Protein AF-A0A914T6L4-F1 (afdb_monomer)

Nearest PDB structures (foldseek):
  6i58-assembly1_A-2  TM=7.552E-01  e=4.736E-03  Homo sapiens
  6ryx-assembly1_A  TM=6.800E-01  e=3.825E-01  Colletotrichum graminicola M1.001
  6ryw-assembly1_A  TM=6.913E-01  e=5.167E-01  Colletotrichum graminicola M1.001
  2x2z-assembly3_D  TM=6.898E-01  e=1.274E+00  Toxoplasma gondii
  6u5w-assembly1_A  TM=4.197E-01  e=2.189E+00  Candida albicans

Foldseek 3Di:
DAFKDFDAAFDDKDWFDQDCVVVVVVLVVLVFQK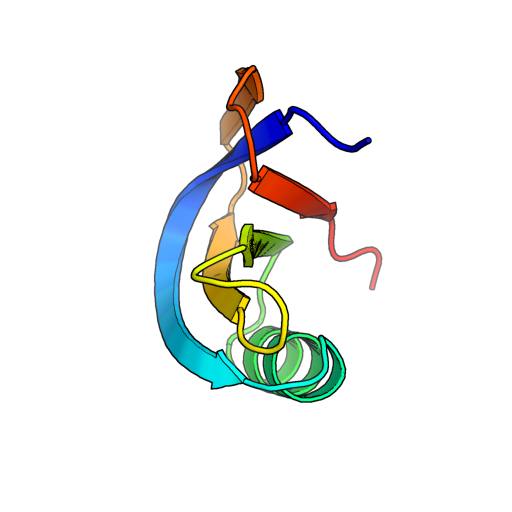KKWADPDPRIIMITTHNDGPDMDGHPRIHMDTDPD

Mean predicted aligned error: 3.76 Å

Solvent-accessible surface area (backbone atoms only — not comparable to full-atom values): 3783 Å² total; per-residue (Å²): 134,58,47,29,29,60,41,56,48,73,76,49,73,49,73,76,36,77,58,67,64,63,51,53,54,49,24,63,77,61,64,31,36,28,35,32,41,34,60,74,55,100,68,32,27,31,34,38,28,14,52,37,76,77,46,76,43,86,31,86,55,18,34,53,45,73,54,86,126

Secondary structure (DSSP, 8-state):
---EEEEEEEEEEEEEESSTHHHHHHHHHTT-SEEEEEE-SSS-EEEEEEEEEEEEEE-TTEEEEE---

Radius of gyration: 10.82 Å; Cα contacts (8 Å, |Δi|>4): 166; chains: 1; bounding box: 28×23×27 Å

Structure (mmCIF, N/CA/C/O backbone):
data_AF-A0A914T6L4-F1
#
_entry.id   AF-A0A914T6L4-F1
#
loop_
_atom_site.group_PDB
_atom_site.id
_atom_site.type_symbol
_atom_site.label_atom_id
_atom_site.label_alt_id
_atom_site.label_comp_id
_atom_site.label_asym_id
_atom_site.label_entity_id
_atom_site.label_seq_id
_atom_site.pdbx_PDB_ins_code
_atom_site.Cartn_x
_atom_site.Cartn_y
_atom_site.Cartn_z
_atom_site.occupancy
_atom_site.B_iso_or_equiv
_atom_site.auth_seq_id
_atom_site.auth_comp_id
_atom_site.auth_asym_id
_atom_site.auth_atom_id
_atom_site.pdbx_PDB_model_num
ATOM 1 N N . MET A 1 1 ? -4.856 15.651 5.392 1.00 47.84 1 MET A N 1
ATOM 2 C CA . MET A 1 1 ? -5.530 14.471 4.810 1.00 47.84 1 MET A CA 1
ATOM 3 C C . MET A 1 1 ? -4.828 14.162 3.503 1.00 47.84 1 MET A C 1
ATOM 5 O O . MET A 1 1 ? -4.599 15.090 2.737 1.00 47.84 1 MET A O 1
ATOM 9 N N . GLN A 1 2 ? -4.385 12.923 3.315 1.00 62.22 2 GLN A N 1
ATOM 10 C CA . GLN A 1 2 ? -3.775 12.486 2.060 1.00 62.22 2 GLN A CA 1
ATOM 11 C C . GLN A 1 2 ? -4.907 12.032 1.129 1.00 62.22 2 GLN A C 1
ATOM 13 O O . GLN A 1 2 ? -5.847 11.382 1.586 1.00 62.22 2 GLN A O 1
ATOM 18 N N . TYR A 1 3 ? -4.863 12.484 -0.122 1.00 81.56 3 TYR A N 1
ATOM 19 C CA . TYR A 1 3 ? -5.933 12.325 -1.110 1.00 81.56 3 TYR A CA 1
ATOM 20 C C . TYR A 1 3 ? -5.371 11.805 -2.430 1.00 81.56 3 TYR A C 1
ATOM 22 O O . TYR A 1 3 ? -5.736 12.292 -3.498 1.00 81.56 3 TYR A O 1
ATOM 30 N N . THR A 1 4 ? -4.428 10.870 -2.360 1.00 91.00 4 THR A N 1
ATOM 31 C CA . THR A 1 4 ? -3.681 10.424 -3.534 1.00 91.00 4 THR A CA 1
ATOM 32 C C . THR A 1 4 ? -3.366 8.948 -3.408 1.00 91.00 4 THR A C 1
ATOM 34 O O . THR A 1 4 ? -2.765 8.530 -2.423 1.00 91.00 4 THR A O 1
ATOM 37 N N . GLU A 1 5 ? -3.714 8.181 -4.434 1.00 94.19 5 GLU A N 1
ATOM 38 C CA . GLU A 1 5 ? -3.208 6.827 -4.644 1.00 94.19 5 GLU A CA 1
ATOM 39 C C . GLU A 1 5 ? -2.101 6.839 -5.704 1.00 94.19 5 GLU A C 1
ATOM 41 O O . GLU A 1 5 ? -2.111 7.646 -6.639 1.00 94.19 5 GLU A O 1
ATOM 46 N N . CYS A 1 6 ? -1.162 5.912 -5.593 1.00 94.94 6 CYS A N 1
ATOM 47 C CA . CYS A 1 6 ? -0.287 5.528 -6.681 1.00 94.94 6 CYS A CA 1
ATOM 48 C C . CYS A 1 6 ? -0.986 4.483 -7.535 1.00 94.94 6 CYS A C 1
ATOM 50 O O . CYS A 1 6 ? -1.567 3.528 -7.027 1.00 94.94 6 CYS A O 1
ATOM 52 N N . ARG A 1 7 ? -0.888 4.618 -8.852 1.00 94.56 7 ARG A N 1
ATOM 53 C CA . ARG A 1 7 ? -1.270 3.553 -9.777 1.00 94.56 7 ARG A CA 1
ATOM 54 C C . ARG A 1 7 ? -0.039 2.889 -10.332 1.00 94.56 7 ARG A C 1
ATOM 56 O O . ARG A 1 7 ? 0.922 3.550 -10.719 1.00 94.56 7 ARG A O 1
ATOM 63 N N . GLY A 1 8 ? -0.094 1.571 -10.400 1.00 93.62 8 GLY A N 1
ATOM 64 C CA . GLY A 1 8 ? 1.082 0.760 -10.621 1.00 93.62 8 GLY A CA 1
ATOM 65 C C . GLY A 1 8 ? 0.758 -0.711 -10.809 1.00 93.62 8 GLY A C 1
ATOM 66 O O . GLY A 1 8 ? -0.402 -1.093 -10.958 1.00 93.62 8 GLY A O 1
ATOM 67 N N . GLY A 1 9 ? 1.803 -1.531 -10.818 1.00 95.31 9 GLY A N 1
ATOM 68 C CA . GLY A 1 9 ? 1.669 -2.982 -10.796 1.00 95.31 9 GLY A CA 1
ATOM 69 C C . GLY A 1 9 ? 1.498 -3.463 -9.365 1.00 95.31 9 GLY A C 1
ATOM 70 O O . GLY A 1 9 ? 2.498 -3.653 -8.678 1.00 95.31 9 GLY A O 1
ATOM 71 N N . LYS A 1 10 ? 0.251 -3.640 -8.913 1.00 96.31 10 LYS A N 1
ATOM 72 C CA . LYS A 1 10 ? -0.026 -4.267 -7.615 1.00 96.31 10 LYS A CA 1
ATOM 73 C C . LYS A 1 10 ? 0.466 -5.710 -7.626 1.00 96.31 10 LYS A C 1
ATOM 75 O O . LYS A 1 10 ? 0.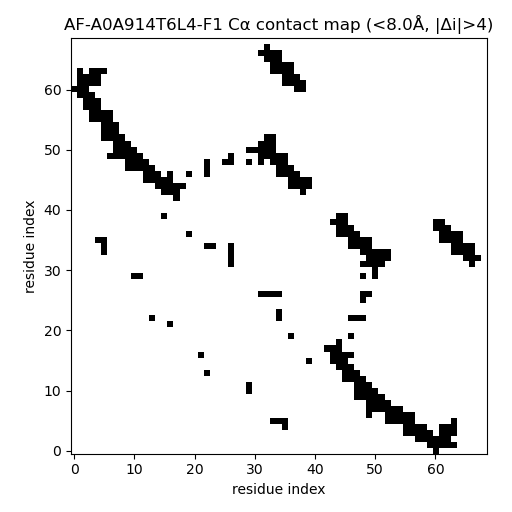120 -6.466 -8.531 1.00 96.31 10 LYS A O 1
ATOM 80 N N . VAL A 1 11 ? 1.249 -6.072 -6.617 1.00 96.75 11 VAL A N 1
ATOM 81 C CA . VAL A 1 11 ? 1.794 -7.427 -6.438 1.00 96.75 11 VAL A CA 1
ATOM 82 C C . VAL A 1 11 ? 1.282 -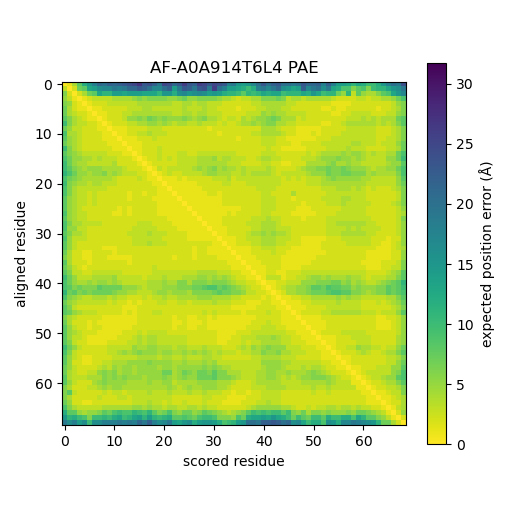8.109 -5.180 1.00 96.75 11 VAL A C 1
ATOM 84 O O . VAL A 1 11 ? 1.254 -9.334 -5.129 1.00 96.75 11 VAL A O 1
ATOM 87 N N . TYR A 1 12 ? 0.852 -7.332 -4.186 1.00 96.50 12 TYR A N 1
ATOM 88 C CA . TYR A 1 12 ? 0.339 -7.866 -2.933 1.00 96.50 12 TYR A CA 1
ATOM 89 C C . TYR A 1 12 ? -0.642 -6.892 -2.279 1.00 96.50 12 TYR A C 1
ATOM 91 O O . TYR A 1 12 ? -0.616 -5.691 -2.560 1.00 96.50 12 TYR A O 1
ATOM 99 N N . GLU A 1 13 ? -1.512 -7.403 -1.413 1.00 96.06 13 GLU A N 1
ATOM 100 C CA . GLU A 1 13 ? -2.400 -6.589 -0.588 1.00 96.06 13 GLU A CA 1
ATOM 101 C C . GLU A 1 13 ? -2.563 -7.192 0.804 1.00 96.06 13 GLU A C 1
ATOM 103 O O . GLU A 1 13 ? -2.496 -8.409 0.976 1.00 96.06 13 GLU A O 1
ATOM 108 N N . ILE A 1 14 ? -2.764 -6.318 1.788 1.00 95.31 14 ILE A N 1
ATOM 109 C CA . ILE A 1 14 ? -2.993 -6.682 3.185 1.00 95.31 14 ILE A CA 1
ATOM 110 C C . ILE A 1 14 ? -4.208 -5.908 3.672 1.00 95.31 14 ILE A C 1
ATOM 112 O O . ILE A 1 14 ? -4.272 -4.686 3.526 1.00 95.31 14 ILE A O 1
ATOM 116 N N . ASP A 1 15 ? -5.155 -6.616 4.272 1.00 94.88 15 ASP A N 1
ATOM 117 C CA . ASP A 1 15 ? -6.358 -6.039 4.859 1.00 94.88 15 ASP A CA 1
ATOM 118 C C . ASP A 1 15 ? -6.293 -6.077 6.390 1.00 94.88 15 ASP A C 1
ATOM 120 O O . ASP A 1 15 ? -5.600 -6.903 6.979 1.00 94.88 15 ASP A O 1
ATOM 124 N N . ASN A 1 16 ? -7.091 -5.220 7.034 1.00 92.81 16 ASN A N 1
ATOM 125 C CA . ASN A 1 16 ? -7.281 -5.176 8.489 1.00 92.81 16 ASN A CA 1
ATOM 126 C C . ASN A 1 16 ? -6.009 -4.909 9.309 1.00 92.81 16 ASN A C 1
ATOM 128 O O . ASN A 1 16 ? -5.912 -5.349 10.455 1.00 92.81 16 ASN A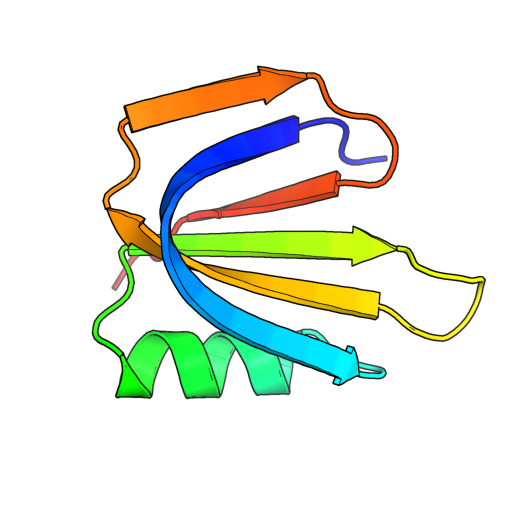 O 1
ATOM 132 N N . ILE A 1 17 ? -5.076 -4.133 8.764 1.00 93.81 17 ILE A N 1
ATOM 133 C CA . ILE A 1 17 ? -3.910 -3.664 9.519 1.00 93.81 17 ILE A CA 1
ATOM 134 C C . ILE A 1 17 ? -4.296 -2.483 10.413 1.00 93.81 17 ILE A C 1
ATOM 136 O O . ILE A 1 17 ? -5.186 -1.691 10.078 1.00 93.81 17 ILE A O 1
ATOM 140 N N . GLN A 1 18 ? -3.589 -2.335 11.529 1.00 91.06 18 GLN A N 1
ATOM 141 C CA . GLN A 1 18 ? -3.719 -1.175 12.419 1.00 91.06 18 GLN A CA 1
ATOM 142 C C . GLN A 1 18 ? -2.615 -0.136 12.186 1.00 91.06 18 GLN A C 1
ATOM 144 O O . GLN A 1 18 ? -2.832 1.050 12.431 1.00 91.06 18 GLN A O 1
ATOM 149 N N . ASP A 1 19 ? -1.459 -0.573 11.676 1.00 85.25 19 ASP A N 1
ATOM 150 C CA . ASP A 1 19 ? -0.284 0.256 11.412 1.00 85.25 19 ASP A CA 1
ATOM 151 C C . ASP A 1 19 ? 0.275 -0.024 10.005 1.00 85.25 19 ASP A C 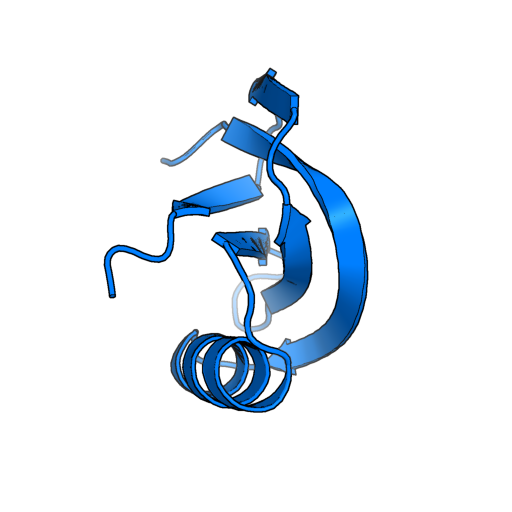1
ATOM 153 O O . ASP A 1 19 ? 0.161 -1.125 9.468 1.00 85.25 19 ASP A O 1
ATOM 157 N N . ILE A 1 20 ? 0.901 0.986 9.404 1.00 86.94 20 ILE A N 1
ATOM 158 C CA . ILE A 1 20 ? 1.583 0.909 8.112 1.00 86.94 20 ILE A CA 1
ATOM 159 C C . ILE A 1 20 ? 2.858 0.052 8.159 1.00 86.94 20 ILE A C 1
ATOM 161 O O . ILE A 1 20 ? 3.358 -0.345 7.106 1.00 86.94 20 ILE A O 1
ATOM 165 N N . ASP A 1 21 ? 3.408 -0.237 9.338 1.00 91.62 21 ASP A N 1
ATOM 166 C CA . ASP A 1 21 ? 4.645 -1.016 9.465 1.00 91.62 21 ASP A CA 1
ATOM 167 C C . ASP A 1 21 ? 4.546 -2.417 8.838 1.00 91.62 21 ASP A C 1
ATOM 169 O O . ASP A 1 21 ? 5.491 -2.853 8.175 1.00 91.62 21 ASP A O 1
ATOM 173 N N . GLU A 1 22 ? 3.382 -3.071 8.916 1.00 92.31 22 GLU A N 1
ATOM 174 C CA . GLU A 1 22 ? 3.123 -4.335 8.209 1.00 92.31 22 GLU A CA 1
ATOM 175 C C . GLU A 1 22 ? 3.254 -4.175 6.685 1.00 92.31 22 GLU A C 1
ATOM 177 O O . GLU A 1 22 ? 3.848 -5.015 6.005 1.00 92.31 22 GLU A O 1
ATOM 182 N N . CYS A 1 23 ? 2.790 -3.050 6.138 1.00 93.75 23 CYS A N 1
ATOM 183 C CA . CYS A 1 23 ? 2.897 -2.757 4.709 1.00 93.75 23 CYS A CA 1
ATOM 184 C C . CYS A 1 23 ? 4.316 -2.427 4.279 1.00 93.75 23 CYS A C 1
ATOM 186 O O . CYS A 1 23 ? 4.718 -2.802 3.181 1.00 93.75 23 CYS A O 1
ATOM 188 N N . LYS A 1 24 ? 5.083 -1.721 5.117 1.00 91.69 24 LYS A N 1
ATOM 189 C CA . LYS A 1 24 ? 6.495 -1.438 4.832 1.00 91.69 24 LYS A CA 1
ATOM 190 C C . LYS A 1 24 ? 7.291 -2.736 4.790 1.00 91.69 24 LYS A C 1
ATOM 192 O O . LYS A 1 24 ? 8.058 -2.946 3.857 1.00 91.69 24 LYS A O 1
ATOM 197 N N . LEU A 1 25 ? 7.071 -3.626 5.759 1.00 93.44 25 LEU A N 1
ATOM 198 C CA . LEU A 1 25 ? 7.721 -4.936 5.793 1.00 93.44 25 LEU A CA 1
ATOM 199 C C . LEU A 1 25 ? 7.371 -5.767 4.555 1.00 93.44 25 LEU A C 1
ATOM 201 O O . LEU A 1 25 ? 8.273 -6.289 3.902 1.00 93.44 25 LEU A O 1
ATOM 205 N N . ALA A 1 26 ? 6.091 -5.836 4.182 1.00 94.44 26 ALA A N 1
ATOM 206 C CA . ALA A 1 26 ? 5.681 -6.532 2.966 1.00 94.44 26 ALA A CA 1
ATOM 207 C C . ALA A 1 26 ? 6.247 -5.876 1.698 1.00 94.44 26 ALA A C 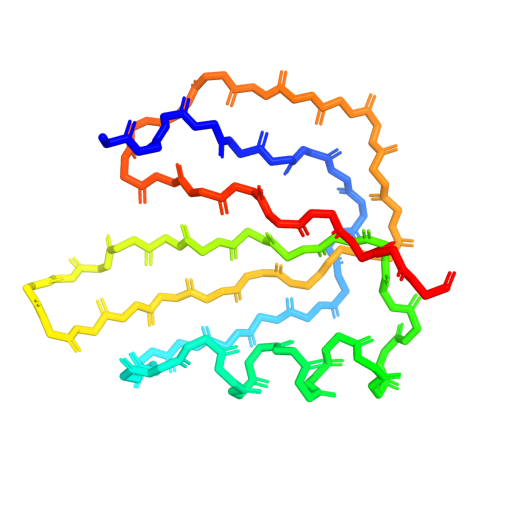1
ATOM 209 O O . ALA A 1 26 ? 6.684 -6.573 0.788 1.00 94.44 26 ALA A O 1
ATOM 210 N N . CYS A 1 27 ? 6.311 -4.544 1.643 1.00 95.06 27 CYS A N 1
ATOM 211 C CA . CYS A 1 27 ? 6.943 -3.830 0.538 1.00 95.06 27 CYS A CA 1
ATOM 212 C C . CYS A 1 27 ? 8.411 -4.234 0.358 1.00 95.06 27 CYS A C 1
ATOM 214 O O . CYS A 1 27 ? 8.816 -4.533 -0.762 1.00 95.06 27 CYS A O 1
ATOM 216 N N . VAL A 1 28 ? 9.184 -4.320 1.446 1.00 93.38 28 VAL A N 1
ATOM 217 C CA . VAL A 1 28 ? 10.580 -4.793 1.407 1.00 93.38 28 VAL A CA 1
ATOM 218 C C . VAL A 1 28 ? 10.664 -6.237 0.914 1.00 93.38 28 VAL A C 1
ATOM 220 O O . VAL A 1 28 ? 11.496 -6.550 0.070 1.00 93.38 28 VAL A O 1
ATOM 223 N N . GLN A 1 29 ? 9.793 -7.122 1.406 1.00 94.19 29 GLN A N 1
ATOM 224 C CA . GLN A 1 29 ? 9.777 -8.533 0.997 1.00 94.19 29 GLN A CA 1
ATOM 225 C C . GLN A 1 29 ? 9.425 -8.728 -0.484 1.00 94.19 29 GLN A C 1
ATOM 227 O O . GLN A 1 29 ? 9.864 -9.702 -1.094 1.00 94.19 29 GLN A O 1
ATOM 232 N N . HIS A 1 30 ? 8.648 -7.808 -1.054 1.00 93.88 30 HIS A N 1
ATOM 233 C CA . HIS A 1 30 ? 8.202 -7.838 -2.444 1.00 93.88 30 HIS A CA 1
ATOM 234 C C . HIS A 1 30 ? 8.994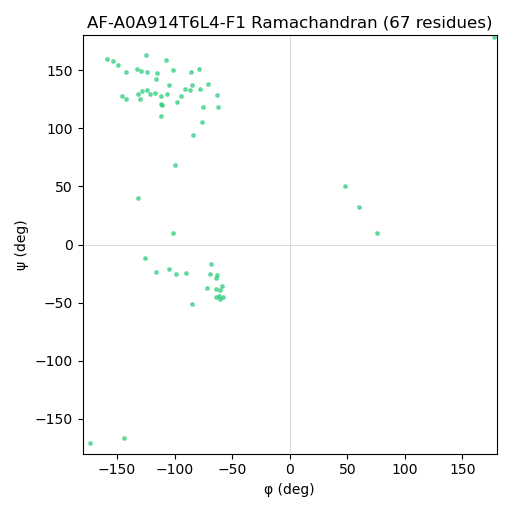 -6.906 -3.376 1.00 93.88 30 HIS A C 1
ATOM 236 O O . HIS A 1 30 ? 8.565 -6.730 -4.516 1.00 93.88 30 HIS A O 1
ATOM 242 N N . ASP A 1 31 ? 10.110 -6.322 -2.917 1.00 93.38 31 ASP A N 1
ATOM 243 C CA . ASP A 1 31 ? 10.922 -5.353 -3.675 1.00 93.38 31 ASP A CA 1
ATOM 244 C C . ASP A 1 31 ? 10.060 -4.243 -4.312 1.00 93.38 31 ASP A C 1
ATOM 246 O O . ASP A 1 31 ? 10.056 -4.003 -5.521 1.00 93.38 31 ASP A O 1
ATOM 250 N N . CYS A 1 32 ? 9.205 -3.631 -3.490 1.00 94.94 32 CYS A N 1
ATOM 251 C CA . CYS A 1 32 ? 8.182 -2.712 -3.964 1.00 94.94 32 CYS A CA 1
ATOM 252 C C . CYS A 1 32 ? 8.689 -1.271 -4.129 1.00 94.94 32 CYS A C 1
ATOM 254 O O . CYS A 1 32 ? 9.509 -0.774 -3.356 1.00 94.94 32 CYS A O 1
ATOM 256 N N . GLN A 1 33 ? 8.120 -0.558 -5.105 1.00 95.69 33 GLN A N 1
ATOM 257 C CA . GLN A 1 33 ? 8.376 0.867 -5.331 1.00 95.69 33 GLN A CA 1
ATOM 258 C C . GLN A 1 33 ? 7.418 1.789 -4.579 1.00 95.69 33 GLN A C 1
ATOM 260 O O . GLN A 1 33 ? 7.757 2.947 -4.341 1.00 95.69 33 GLN A O 1
ATOM 265 N N . ALA A 1 34 ? 6.212 1.337 -4.232 1.00 95.62 34 ALA A N 1
ATOM 266 C CA . ALA A 1 34 ? 5.278 2.146 -3.455 1.00 95.62 34 ALA A CA 1
ATOM 267 C C . ALA A 1 34 ? 4.217 1.310 -2.742 1.00 95.62 34 ALA A C 1
ATOM 269 O O . ALA A 1 34 ? 3.885 0.199 -3.152 1.00 95.62 34 ALA A O 1
ATOM 270 N N . VAL A 1 35 ? 3.631 1.907 -1.711 1.00 95.75 35 VAL A N 1
ATOM 271 C CA . VAL A 1 35 ? 2.504 1.372 -0.955 1.00 95.75 35 VAL A CA 1
ATOM 272 C C . VAL A 1 35 ? 1.349 2.359 -1.019 1.00 95.75 35 VAL A C 1
ATOM 274 O O . VAL A 1 35 ? 1.520 3.532 -0.692 1.00 95.75 35 VAL A O 1
ATOM 277 N N . ASN A 1 36 ? 0.158 1.888 -1.374 1.00 95.44 36 ASN A N 1
ATOM 278 C CA . ASN A 1 36 ? -1.067 2.628 -1.091 1.00 95.44 36 ASN A CA 1
ATOM 279 C C . ASN A 1 36 ? -1.619 2.194 0.257 1.00 95.44 36 ASN A C 1
ATOM 281 O O . ASN A 1 36 ? -1.736 1.002 0.508 1.00 95.44 36 ASN A O 1
ATOM 285 N N . LEU A 1 37 ? -2.010 3.148 1.091 1.00 94.56 37 LEU A N 1
ATOM 286 C CA . LEU A 1 37 ? -2.735 2.927 2.331 1.00 94.56 37 LEU A CA 1
ATOM 287 C C . LEU A 1 37 ? -4.153 3.478 2.172 1.0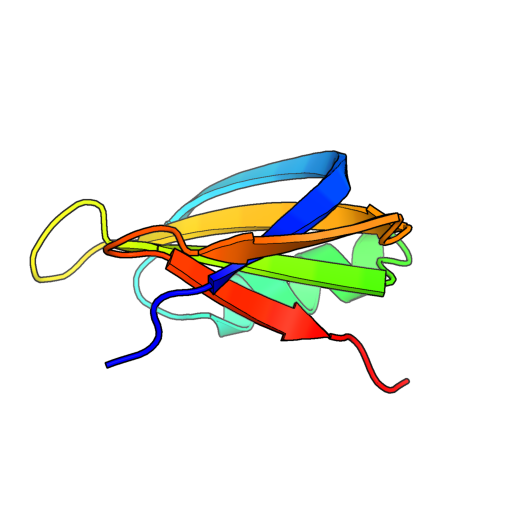0 94.56 37 LEU A C 1
ATOM 289 O O . LEU A 1 37 ? -4.334 4.672 1.933 1.00 94.56 37 LEU A O 1
ATOM 293 N N . TYR A 1 38 ? -5.148 2.618 2.329 1.00 93.50 38 TYR A N 1
ATOM 294 C CA . TYR A 1 38 ? -6.565 2.936 2.239 1.00 93.50 38 TYR A CA 1
ATOM 295 C C . TYR A 1 38 ? -7.208 2.805 3.616 1.00 93.50 38 TYR A C 1
ATOM 297 O O . TYR A 1 38 ? -7.085 1.774 4.276 1.00 93.50 38 TYR A O 1
ATOM 305 N N . LYS A 1 39 ? -7.923 3.835 4.066 1.00 91.31 39 LYS A N 1
ATOM 306 C CA . LYS A 1 39 ? -8.695 3.758 5.312 1.00 91.31 39 LYS A CA 1
ATOM 307 C C . LYS A 1 39 ? -9.967 2.937 5.078 1.00 91.31 39 LYS A C 1
ATOM 309 O O . LYS A 1 39 ? -10.799 3.346 4.273 1.00 91.31 39 LYS A O 1
ATOM 314 N N . ILE A 1 40 ? -10.132 1.812 5.782 1.00 90.00 40 ILE A N 1
ATOM 315 C CA . ILE A 1 40 ? -11.367 1.007 5.720 1.00 90.00 40 ILE A CA 1
ATOM 316 C C . ILE A 1 40 ? -12.396 1.575 6.702 1.00 90.00 40 ILE A C 1
ATOM 318 O O . ILE A 1 40 ? -13.540 1.836 6.339 1.00 90.00 40 ILE A O 1
ATOM 322 N N . ASN A 1 41 ? -11.987 1.767 7.957 1.00 88.00 41 ASN A N 1
ATOM 323 C CA . ASN A 1 41 ? -12.813 2.339 9.018 1.00 88.00 41 ASN A CA 1
ATOM 324 C C . ASN A 1 41 ? -11.947 3.206 9.950 1.00 88.00 41 ASN A C 1
ATOM 326 O O . ASN A 1 41 ? -10.836 3.587 9.594 1.00 88.00 41 ASN A O 1
ATOM 330 N N . GLU A 1 42 ? -12.454 3.597 11.120 1.00 85.75 42 GLU A N 1
ATOM 331 C CA . GLU A 1 42 ? -11.728 4.494 12.031 1.00 85.75 42 GLU A CA 1
ATOM 332 C C . GLU A 1 42 ? -10.414 3.927 12.578 1.00 85.75 42 GLU A C 1
ATOM 334 O O . GLU A 1 42 ? -9.523 4.715 12.890 1.00 85.75 42 GLU A O 1
ATOM 339 N N . VAL A 1 43 ? -10.286 2.601 12.654 1.00 87.31 43 VAL A N 1
ATOM 340 C CA . VAL A 1 43 ? -9.188 1.906 13.341 1.00 87.31 43 VAL A CA 1
ATOM 341 C C . VAL A 1 43 ? -8.444 0.899 12.463 1.00 87.31 43 VAL A C 1
ATOM 343 O O . VAL A 1 43 ? -7.382 0.432 12.864 1.00 87.31 43 VAL A O 1
ATOM 346 N N . THR A 1 44 ? -8.970 0.558 11.284 1.00 91.69 44 THR A N 1
ATOM 347 C CA . THR A 1 44 ? -8.323 -0.367 10.350 1.00 91.69 44 THR A CA 1
ATOM 348 C C . THR A 1 44 ? -8.097 0.231 8.973 1.00 91.69 44 THR A C 1
ATOM 350 O O . THR A 1 44 ? -8.876 1.037 8.442 1.00 91.69 44 THR A O 1
ATOM 353 N N . PHE A 1 45 ? -7.013 -0.239 8.373 1.00 93.56 45 PHE A N 1
ATOM 354 C CA . PHE A 1 45 ? -6.567 0.134 7.050 1.00 93.56 45 PHE A CA 1
ATOM 355 C C . PHE A 1 45 ? -6.402 -1.109 6.178 1.00 93.56 45 PHE A C 1
ATOM 357 O O . PHE A 1 45 ? -6.346 -2.248 6.646 1.00 93.56 45 PHE A O 1
ATOM 364 N N . LYS A 1 46 ? -6.336 -0.855 4.883 1.00 94.94 46 LYS A N 1
ATOM 365 C CA . LYS A 1 46 ? -5.864 -1.770 3.857 1.00 94.94 46 LYS A CA 1
ATOM 366 C C . LYS A 1 46 ? -4.611 -1.171 3.256 1.00 94.94 46 LYS A C 1
ATOM 368 O O . LYS A 1 46 ? -4.542 0.049 3.105 1.00 94.94 46 LYS A O 1
ATOM 373 N N . CYS A 1 47 ? -3.669 -1.998 2.834 1.00 95.25 47 CYS A N 1
ATOM 374 C CA . CYS A 1 47 ? -2.622 -1.530 1.951 1.00 95.25 47 CYS A CA 1
ATOM 375 C C . CYS A 1 47 ? -2.422 -2.391 0.721 1.00 95.25 47 CYS A C 1
ATOM 377 O O . CYS A 1 47 ? -2.638 -3.600 0.724 1.00 95.25 47 CYS A O 1
ATOM 379 N N . GLU A 1 48 ? -1.992 -1.728 -0.343 1.00 96.44 48 GLU A N 1
ATOM 380 C CA . GLU A 1 48 ? -1.612 -2.353 -1.597 1.00 96.44 48 GLU A CA 1
ATOM 381 C C . GLU A 1 48 ? -0.136 -2.092 -1.860 1.00 96.44 48 GLU A C 1
ATOM 383 O O . GLU A 1 48 ? 0.329 -0.955 -1.792 1.00 96.44 48 GLU A O 1
ATOM 388 N N . ILE A 1 49 ? 0.588 -3.159 -2.176 1.00 96.81 49 ILE A N 1
ATOM 389 C CA . ILE A 1 49 ? 2.018 -3.153 -2.453 1.00 96.81 49 ILE A CA 1
ATOM 390 C C . ILE A 1 49 ? 2.209 -3.111 -3.968 1.00 96.81 49 ILE A C 1
ATOM 392 O O . ILE A 1 49 ? 1.710 -3.980 -4.691 1.00 96.81 49 ILE A O 1
ATOM 396 N N . LEU A 1 50 ? 2.923 -2.099 -4.456 1.00 97.00 50 LEU A N 1
ATOM 397 C CA . LEU A 1 50 ? 3.143 -1.853 -5.878 1.00 97.00 50 LEU A CA 1
ATOM 398 C C . LEU A 1 50 ? 4.609 -2.108 -6.241 1.00 97.00 50 LEU A C 1
ATOM 400 O O . LEU A 1 50 ? 5.500 -1.417 -5.750 1.00 97.00 50 LEU A O 1
ATOM 404 N N . ALA A 1 51 ? 4.864 -3.044 -7.158 1.00 95.81 51 ALA A N 1
ATOM 405 C CA . ALA A 1 51 ? 6.212 -3.304 -7.680 1.00 95.81 51 ALA A CA 1
ATOM 406 C C . ALA A 1 51 ? 6.744 -2.160 -8.554 1.00 95.81 51 ALA A C 1
ATOM 408 O O . ALA A 1 51 ? 7.947 -1.972 -8.673 1.00 95.81 51 ALA A O 1
ATOM 409 N N . TYR A 1 52 ? 5.859 -1.376 -9.170 1.00 94.75 52 TYR A N 1
ATOM 410 C CA . TYR A 1 52 ? 6.242 -0.160 -9.883 1.00 94.75 52 TYR A CA 1
ATOM 411 C C . TYR A 1 52 ? 5.137 0.890 -9.836 1.00 94.75 52 TYR A C 1
ATOM 413 O O . TYR A 1 52 ? 3.958 0.535 -9.770 1.00 94.75 52 TYR A O 1
ATOM 421 N N . VAL A 1 53 ? 5.499 2.170 -9.961 1.00 95.19 53 VAL A N 1
ATOM 422 C CA . VAL A 1 53 ? 4.551 3.295 -10.061 1.00 95.19 53 VAL A CA 1
ATOM 423 C C . VAL A 1 53 ? 4.513 3.839 -11.490 1.00 95.19 53 VAL A C 1
ATOM 425 O O . VAL A 1 53 ? 5.542 4.132 -12.088 1.00 95.19 53 VAL A O 1
ATOM 428 N N . ARG A 1 54 ? 3.310 3.989 -12.053 1.00 94.50 54 ARG A N 1
ATOM 429 C CA . ARG A 1 54 ? 3.063 4.622 -13.364 1.00 94.50 54 ARG A CA 1
ATOM 430 C C . ARG A 1 54 ? 2.479 6.025 -13.256 1.00 94.50 54 ARG A C 1
ATOM 432 O O . ARG A 1 54 ? 2.548 6.781 -14.218 1.00 94.50 54 ARG A O 1
ATOM 439 N N . GLY A 1 55 ? 1.875 6.368 -12.124 1.00 93.12 55 GLY A N 1
ATOM 440 C CA . GLY A 1 55 ? 1.297 7.687 -11.916 1.00 93.12 55 GLY A CA 1
ATOM 441 C C . GLY A 1 55 ? 0.613 7.822 -10.568 1.00 93.12 55 GLY A C 1
ATOM 442 O O . GLY A 1 55 ? 0.526 6.866 -9.800 1.00 93.12 55 GLY A O 1
ATOM 443 N N . TYR A 1 56 ? 0.104 9.021 -10.318 1.00 93.69 56 TYR A N 1
ATOM 444 C CA . TYR A 1 56 ? -0.545 9.410 -9.073 1.00 93.69 56 TYR A CA 1
ATOM 445 C C . TYR A 1 56 ? -1.941 9.924 -9.397 1.00 93.69 56 TYR A C 1
ATOM 447 O O . TYR A 1 56 ? -2.106 10.715 -10.327 1.00 93.69 56 TYR A O 1
ATOM 455 N N . PHE A 1 57 ? -2.940 9.465 -8.652 1.00 93.19 57 PHE A N 1
ATOM 456 C CA . PHE A 1 57 ? -4.340 9.773 -8.913 1.00 93.19 57 PHE A CA 1
ATOM 457 C C . PHE A 1 57 ? -5.014 10.301 -7.649 1.00 93.19 57 PHE A C 1
ATOM 459 O O . PHE A 1 57 ? -4.879 9.681 -6.591 1.00 93.19 57 PHE A O 1
ATOM 466 N N . PRO A 1 58 ? -5.757 11.419 -7.733 1.00 91.00 58 PRO A N 1
ATOM 467 C CA . PRO A 1 58 ? -6.505 11.924 -6.596 1.00 91.00 58 PRO A CA 1
ATOM 468 C C . PRO A 1 58 ? -7.569 10.912 -6.164 1.00 91.00 58 PRO A C 1
ATOM 470 O O . PRO A 1 58 ? -8.470 10.601 -6.940 1.00 91.00 58 PRO A O 1
ATOM 473 N N . THR A 1 59 ? -7.470 10.413 -4.934 1.00 89.69 59 THR A N 1
ATOM 474 C CA . THR A 1 59 ? -8.405 9.425 -4.376 1.00 89.69 59 THR A CA 1
ATOM 475 C C . THR A 1 59 ? -8.649 9.720 -2.906 1.00 89.69 59 THR A C 1
ATOM 477 O O . THR A 1 59 ? -7.713 9.837 -2.116 1.00 89.69 59 THR A O 1
ATOM 480 N N . GLN A 1 60 ? -9.919 9.865 -2.526 1.00 86.69 60 GLN A N 1
ATOM 481 C CA . GLN A 1 60 ? -10.274 10.114 -1.132 1.00 86.69 60 GLN A CA 1
ATOM 482 C C . GLN A 1 60 ? -10.041 8.876 -0.269 1.00 86.69 60 GLN A C 1
ATOM 484 O O . GLN A 1 60 ? -10.363 7.764 -0.670 1.00 86.69 60 GLN A O 1
ATOM 489 N N . GLY A 1 61 ? -9.485 9.086 0.927 1.00 87.06 61 GLY A N 1
ATOM 490 C CA . GLY A 1 61 ? -9.205 8.002 1.870 1.00 87.06 61 GLY A CA 1
ATOM 491 C C . GLY A 1 61 ? -7.989 7.146 1.510 1.00 87.06 61 GLY A C 1
ATOM 492 O O . GLY A 1 61 ? -7.779 6.127 2.164 1.00 87.06 61 GLY A O 1
ATOM 493 N N . ALA A 1 62 ? -7.197 7.564 0.516 1.00 90.94 62 ALA A N 1
ATOM 494 C CA . ALA A 1 62 ? -5.976 6.896 0.085 1.00 90.9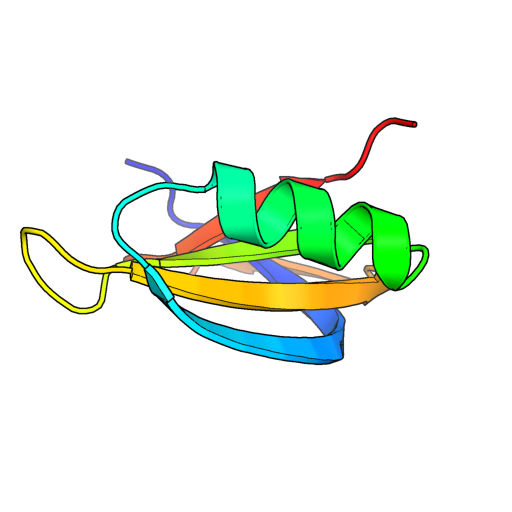4 62 ALA A CA 1
ATOM 495 C C . ALA A 1 62 ? -4.735 7.775 0.300 1.00 90.94 62 ALA A C 1
ATOM 497 O O . ALA A 1 62 ? -4.759 8.992 0.084 1.00 90.94 62 ALA A O 1
ATOM 498 N N . ALA A 1 63 ? -3.637 7.137 0.687 1.00 92.94 63 ALA A N 1
ATOM 499 C CA . ALA A 1 63 ? -2.321 7.741 0.797 1.00 92.94 63 ALA A CA 1
ATOM 500 C C . ALA A 1 63 ? -1.295 6.878 0.067 1.00 92.94 63 ALA A C 1
ATOM 502 O O . ALA A 1 63 ? -1.159 5.699 0.381 1.00 92.94 63 ALA A O 1
ATOM 503 N N . CYS A 1 64 ? -0.553 7.462 -0.870 1.00 93.31 64 CYS A N 1
ATOM 504 C CA . CYS A 1 64 ? 0.581 6.788 -1.480 1.00 93.31 64 CYS A CA 1
ATOM 505 C C . CYS A 1 64 ? 1.889 7.135 -0.771 1.00 93.31 64 CYS A C 1
ATOM 507 O O . CYS A 1 64 ? 2.255 8.305 -0.655 1.00 93.31 64 CYS A O 1
ATOM 509 N N . TYR A 1 65 ? 2.624 6.095 -0.394 1.00 92.25 65 TYR A N 1
ATOM 510 C CA . TYR A 1 65 ? 3.970 6.158 0.144 1.00 92.25 65 TYR A CA 1
ATOM 511 C C . TYR A 1 65 ? 4.936 5.549 -0.864 1.00 92.25 65 TYR A C 1
ATOM 513 O O . TYR A 1 65 ? 4.916 4.344 -1.104 1.00 92.25 65 TYR A O 1
ATOM 521 N N . VAL A 1 66 ? 5.776 6.386 -1.468 1.00 90.44 66 VAL A N 1
ATOM 522 C CA . VAL A 1 66 ? 6.838 5.917 -2.361 1.00 90.44 66 VAL A CA 1
ATOM 523 C C . VAL A 1 66 ? 7.983 5.375 -1.518 1.00 90.44 66 VAL A C 1
ATOM 525 O O . VAL A 1 66 ? 8.400 5.983 -0.531 1.00 90.44 66 VAL A O 1
ATOM 528 N N . SER A 1 67 ? 8.462 4.209 -1.919 1.00 85.56 67 SER A N 1
ATOM 529 C CA . SER A 1 67 ? 9.596 3.520 -1.339 1.00 85.56 67 SER A CA 1
ATOM 530 C C . SER A 1 67 ? 10.879 4.205 -1.818 1.00 85.56 67 SER A C 1
ATOM 532 O O . SER A 1 67 ? 11.244 4.100 -2.987 1.00 85.56 67 SER A O 1
ATOM 534 N N . TYR A 1 68 ? 11.524 4.979 -0.944 1.00 68.38 68 TYR A N 1
ATOM 535 C CA . TYR A 1 68 ? 12.847 5.561 -1.189 1.00 68.38 68 TYR A CA 1
ATOM 536 C C . TYR A 1 68 ? 13.892 4.689 -0.481 1.00 68.38 68 TYR A C 1
ATOM 538 O O . TYR A 1 68 ? 14.428 5.096 0.550 1.00 68.38 68 TYR A O 1
ATOM 546 N N . TYR A 1 69 ? 14.100 3.461 -0.956 1.00 53.50 69 TYR A N 1
ATOM 547 C CA . TYR A 1 69 ? 15.284 2.682 -0.576 1.00 53.50 69 TYR A CA 1
ATOM 548 C C . TYR A 1 69 ? 16.466 3.063 -1.467 1.00 53.50 69 TYR A C 1
ATOM 550 O O . TYR A 1 69 ? 16.239 3.296 -2.677 1.00 53.50 69 TYR A O 1
#

pLDDT: mean 90.78, std 8.94, range [47.84, 97.0]

Sequence (69 aa):
MQYTECRGGKVYEIDNIQDIDECKLACVQHDCQAVNLYKINEVTFKCEILAYVRGYFPTQGAACYVSYY